Protein AF-A0A1A8LZ70-F1 (afdb_monomer_lite)

Radius of gyration: 17.39 Å; chains: 1; bounding box: 43×58×50 Å

pLDDT: mean 80.31, std 19.48, range [36.81, 98.12]

InterPro domains:
  IPR001680 WD40 repeat [PF00400] (20-59)
  IPR001680 WD40 repeat [PF00400] (108-135)
  IPR001680 WD40 repeat [SM00320] (19-59)
  IPR001680 WD40 repeat [SM00320] (100-135)
  IPR015943 WD40/YVTN repeat-like-containing domain superfamily [G3DSA:2.130.10.10] (1-160)
  IPR019775 WD40 repeat, conserved site [PS00678] (3-17)
  IPR019775 WD40 repeat, conserved site [PS00678] (122-136)
  IPR020472 PAC1/LIS1-like, WD-40 repeat [PR00320] (3-17)
  IPR020472 PAC1/LIS1-like, WD-40 repeat [PR00320] (46-60)
  IPR020472 PAC1/LIS1-like, WD-40 repeat [PR00320] (122-136)
  IPR036322 WD40-repeat-containing domain superfamily [SSF50978] (2-137)
  IPR051865 WD repeat-containing CDT2 adapter protein [PTHR22852] (2-176)

Structure (mmCIF, N/CA/C/O backbone):
data_AF-A0A1A8LZ70-F1
#
_entry.id   AF-A0A1A8LZ70-F1
#
loop_
_atom_site.group_PDB
_atom_site.id
_atom_site.type_symbol
_atom_site.label_atom_id
_atom_site.label_alt_id
_atom_site.label_comp_id
_atom_site.label_asym_id
_atom_site.label_entity_id
_atom_site.label_seq_id
_atom_site.pdbx_PDB_ins_code
_atom_site.Cartn_x
_atom_site.Cartn_y
_atom_site.Cartn_z
_atom_site.occupancy
_atom_site.B_iso_or_equiv
_atom_site.auth_seq_id
_atom_site.auth_comp_id
_atom_site.auth_asym_id
_atom_site.auth_atom_id
_atom_site.pdbx_PDB_model_num
ATOM 1 N N . PRO A 1 1 ? -4.937 4.701 18.786 1.00 88.75 1 PRO A N 1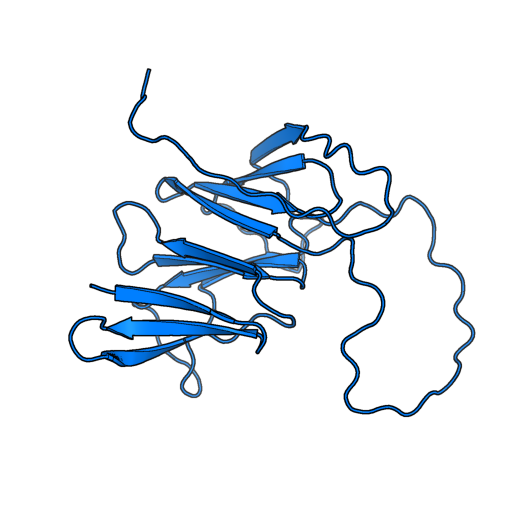
ATOM 2 C CA . PRO A 1 1 ? -4.611 4.976 17.368 1.00 88.75 1 PRO A CA 1
ATOM 3 C C . PRO A 1 1 ? -4.561 3.640 16.640 1.00 88.75 1 PRO A C 1
ATOM 5 O O . PRO A 1 1 ? -4.347 2.637 17.309 1.00 88.75 1 PRO A O 1
ATOM 8 N N . GLN A 1 2 ? -4.761 3.614 15.328 1.00 92.31 2 GLN A N 1
ATOM 9 C CA . GLN A 1 2 ? -4.605 2.379 14.566 1.00 92.31 2 GLN A CA 1
ATOM 10 C C . GLN A 1 2 ? -3.209 2.318 13.955 1.00 92.31 2 GLN A C 1
ATOM 12 O O . GLN A 1 2 ? -2.683 3.334 13.500 1.00 92.31 2 GLN A O 1
ATOM 17 N N . LEU A 1 3 ? -2.621 1.128 13.964 1.00 95.69 3 LEU A N 1
ATOM 18 C CA . LEU A 1 3 ? -1.332 0.838 13.347 1.00 95.69 3 LEU A CA 1
ATOM 19 C C . LEU A 1 3 ? -1.524 -0.283 12.334 1.00 95.69 3 LEU A C 1
ATOM 21 O O . LEU A 1 3 ? -2.187 -1.273 12.636 1.00 95.69 3 LEU A O 1
ATOM 25 N N . VAL A 1 4 ? -0.903 -0.162 11.162 1.00 97.56 4 VAL A N 1
ATOM 26 C CA . VAL A 1 4 ? -0.788 -1.279 10.222 1.00 97.56 4 VAL A CA 1
ATOM 27 C C . VAL A 1 4 ? 0.671 -1.665 10.084 1.00 97.56 4 VAL A C 1
ATOM 29 O O . VAL A 1 4 ? 1.552 -0.823 9.933 1.00 97.56 4 VAL A O 1
ATOM 32 N N . THR A 1 5 ? 0.912 -2.965 10.133 1.00 97.88 5 THR A N 1
ATOM 33 C CA . THR A 1 5 ? 2.224 -3.569 9.900 1.00 97.88 5 THR A CA 1
ATOM 34 C C . THR A 1 5 ? 2.230 -4.269 8.550 1.00 97.88 5 THR A C 1
ATOM 36 O O . THR A 1 5 ? 1.219 -4.848 8.160 1.00 97.88 5 THR A O 1
ATOM 39 N N . ALA A 1 6 ? 3.367 -4.227 7.860 1.00 96.75 6 ALA A N 1
ATOM 40 C CA . ALA A 1 6 ? 3.634 -4.966 6.632 1.00 96.75 6 ALA A CA 1
ATOM 41 C C . ALA A 1 6 ? 4.800 -5.924 6.885 1.00 96.75 6 ALA A C 1
ATOM 43 O O . ALA A 1 6 ? 5.868 -5.481 7.306 1.00 96.75 6 ALA A O 1
ATOM 44 N N . ALA A 1 7 ? 4.594 -7.225 6.671 1.00 95.88 7 ALA A N 1
ATOM 45 C CA . ALA A 1 7 ? 5.527 -8.243 7.136 1.00 95.88 7 ALA A CA 1
ATOM 46 C C . ALA A 1 7 ? 6.061 -9.172 6.031 1.00 95.88 7 ALA A C 1
ATOM 48 O O . ALA A 1 7 ? 5.506 -9.333 4.938 1.00 95.88 7 ALA A O 1
ATOM 49 N N . GLY A 1 8 ? 7.201 -9.796 6.347 1.00 94.62 8 GLY A N 1
ATOM 50 C CA . GLY A 1 8 ? 7.887 -10.752 5.479 1.00 94.62 8 GLY A CA 1
ATOM 51 C C . GLY A 1 8 ? 7.105 -12.044 5.235 1.00 94.62 8 GLY A C 1
ATOM 52 O O . GLY A 1 8 ? 7.339 -12.703 4.222 1.00 94.62 8 GLY A O 1
ATOM 53 N N . ASP A 1 9 ? 6.146 -12.343 6.112 1.00 95.12 9 ASP A N 1
ATOM 54 C CA . ASP A 1 9 ? 5.209 -13.470 6.053 1.00 95.12 9 ASP A CA 1
ATOM 55 C C . ASP A 1 9 ? 4.040 -13.250 5.075 1.00 95.12 9 ASP A C 1
ATOM 57 O O . ASP A 1 9 ? 3.105 -14.046 5.054 1.00 95.12 9 ASP A O 1
ATOM 61 N N . GLN A 1 10 ? 4.122 -12.207 4.236 1.00 95.75 10 GLN A N 1
ATOM 62 C CA . GLN A 1 10 ? 3.152 -11.875 3.181 1.00 95.75 10 GLN A CA 1
ATOM 63 C C . GLN A 1 10 ? 1.834 -11.300 3.722 1.00 95.75 10 GLN A C 1
ATOM 65 O O . GLN A 1 10 ? 0.862 -11.155 2.978 1.00 95.75 10 GLN A O 1
ATOM 70 N N . MET A 1 11 ? 1.794 -10.950 5.010 1.00 96.75 11 MET A N 1
ATOM 71 C CA . MET A 1 11 ? 0.604 -10.425 5.662 1.00 96.75 11 MET A CA 1
ATOM 72 C C . MET A 1 11 ? 0.770 -8.959 6.038 1.00 96.75 11 MET A C 1
ATOM 74 O O . MET A 1 11 ? 1.836 -8.518 6.478 1.00 96.75 11 MET A O 1
ATOM 78 N N . ALA A 1 12 ? -0.331 -8.219 5.927 1.00 98.12 12 ALA A N 1
ATOM 79 C CA . ALA A 1 12 ? -0.507 -7.005 6.706 1.00 98.12 12 ALA A CA 1
ATOM 80 C C . ALA A 1 12 ? -1.406 -7.292 7.911 1.00 98.12 12 ALA A C 1
ATOM 82 O O . ALA A 1 12 ? -2.246 -8.197 7.875 1.00 98.12 12 ALA A O 1
ATOM 83 N N . ARG A 1 13 ? -1.208 -6.542 8.994 1.00 98.00 13 ARG A N 1
ATOM 84 C CA . ARG A 1 13 ? -1.997 -6.664 10.230 1.00 98.00 13 ARG A CA 1
ATOM 85 C C . ARG A 1 13 ? -2.341 -5.293 10.781 1.00 98.00 13 ARG A C 1
ATOM 87 O O . ARG A 1 13 ? -1.457 -4.438 10.823 1.00 98.00 13 ARG A O 1
ATOM 94 N N . LEU A 1 14 ? -3.597 -5.123 11.188 1.00 97.62 14 LEU A N 1
ATOM 95 C CA . LEU A 1 14 ? -4.142 -3.924 11.821 1.00 97.62 14 LEU A CA 1
ATOM 96 C C . LEU A 1 14 ? -4.207 -4.135 13.331 1.00 97.62 14 LEU A C 1
ATOM 98 O O . LEU A 1 14 ? -4.733 -5.147 13.788 1.00 97.62 14 LEU A O 1
ATOM 102 N N . TRP A 1 15 ? -3.740 -3.148 14.081 1.00 97.62 15 TRP A N 1
ATOM 103 C CA . TRP A 1 15 ? -3.648 -3.187 15.534 1.00 97.62 15 TRP A CA 1
ATOM 104 C C . TRP A 1 15 ? -4.330 -1.970 16.147 1.00 97.62 15 TRP A C 1
ATOM 106 O O . TRP A 1 15 ? -4.225 -0.862 15.603 1.00 97.62 15 TRP A O 1
ATOM 116 N N . ASP A 1 16 ? -4.967 -2.157 17.301 1.00 96.31 16 ASP A N 1
ATOM 117 C CA . ASP A 1 16 ? -5.266 -1.039 18.187 1.00 96.31 16 ASP A CA 1
ATOM 118 C C . ASP A 1 16 ? -4.053 -0.772 19.076 1.00 96.31 16 ASP A C 1
ATOM 120 O O . ASP A 1 16 ? -3.604 -1.622 19.836 1.00 96.31 16 ASP A O 1
ATOM 124 N N . VAL A 1 17 ? -3.502 0.433 18.982 1.00 96.06 17 VAL A N 1
ATOM 125 C CA . VAL A 1 17 ? -2.299 0.806 19.735 1.00 96.06 17 VAL A CA 1
ATOM 126 C C . VAL A 1 17 ? -2.588 0.989 21.228 1.00 96.06 17 VAL A C 1
ATOM 128 O O . VAL A 1 17 ? -1.667 0.882 22.029 1.00 96.06 17 VAL A O 1
ATOM 131 N N . LYS A 1 18 ? -3.831 1.305 21.624 1.00 96.69 18 LYS A N 1
ATOM 132 C CA . LYS A 1 18 ? -4.158 1.534 23.039 1.00 96.69 18 LYS A CA 1
ATOM 133 C C . LYS A 1 18 ? -4.310 0.213 23.788 1.00 96.69 18 LYS A C 1
ATOM 135 O O . LYS A 1 18 ? -3.774 0.102 24.883 1.00 96.69 18 LYS A O 1
ATOM 140 N N . SER A 1 19 ? -5.034 -0.753 23.221 1.00 96.94 19 SER A N 1
ATOM 141 C CA . SER A 1 19 ? -5.219 -2.076 23.830 1.00 96.94 19 SER A CA 1
ATOM 142 C C . SER A 1 19 ? -4.091 -3.053 23.495 1.00 96.94 19 SER A C 1
ATOM 144 O O . SER A 1 19 ? -3.879 -4.013 24.229 1.00 96.94 19 SER A O 1
ATOM 146 N N . GLY A 1 20 ? -3.348 -2.814 22.410 1.00 96.12 20 GLY A N 1
ATOM 147 C CA . GLY A 1 20 ? -2.343 -3.746 21.893 1.00 96.12 20 GLY A CA 1
ATOM 148 C C . GLY A 1 20 ? -2.947 -4.929 21.130 1.00 96.12 20 GLY A C 1
ATOM 149 O O . GLY A 1 20 ? -2.233 -5.872 20.790 1.00 96.12 20 GL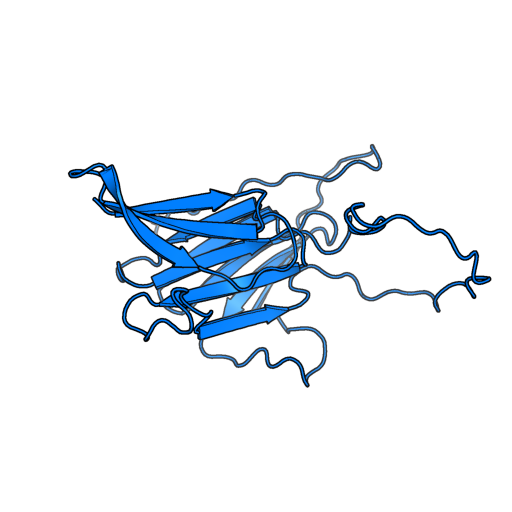Y A O 1
ATOM 150 N N . GLU A 1 21 ? -4.251 -4.903 20.856 1.00 97.69 21 GLU A N 1
ATOM 151 C CA . GLU A 1 21 ? -4.954 -6.022 20.239 1.00 97.69 21 GLU A CA 1
ATOM 152 C C . GLU A 1 21 ? -4.822 -6.037 18.715 1.00 97.69 21 GLU A C 1
ATOM 154 O O . GLU A 1 21 ? -4.816 -5.003 18.037 1.00 97.69 21 GLU A O 1
ATOM 159 N N . LEU A 1 22 ? -4.768 -7.251 18.165 1.00 97.06 22 LEU A N 1
ATOM 160 C CA . LEU A 1 22 ? -4.845 -7.497 16.732 1.00 97.06 22 LEU A CA 1
ATOM 161 C C . LEU A 1 22 ? -6.304 -7.371 16.270 1.00 97.06 22 LEU A C 1
ATOM 163 O O . LEU A 1 22 ? -7.127 -8.234 16.557 1.00 97.06 22 LEU A O 1
ATOM 167 N N . LEU A 1 23 ? -6.607 -6.323 15.507 1.00 95.44 23 LEU A N 1
ATOM 168 C CA . LEU A 1 23 ? -7.952 -6.045 14.991 1.00 95.44 23 LEU A CA 1
ATOM 169 C C . LEU A 1 23 ? -8.254 -6.759 13.669 1.00 95.44 23 LEU A C 1
ATOM 171 O O . LEU A 1 23 ? -9.415 -6.957 13.311 1.00 95.44 23 LEU A O 1
ATOM 175 N N . GLY A 1 24 ? -7.224 -7.091 12.887 1.00 95.94 24 GLY A N 1
ATOM 176 C CA . GLY A 1 24 ? -7.435 -7.658 11.561 1.00 95.94 24 GLY A CA 1
ATOM 177 C C . GLY A 1 24 ? -6.169 -8.140 10.875 1.00 95.94 24 GLY A C 1
ATOM 178 O O . GLY A 1 24 ? -5.084 -7.596 11.074 1.00 95.94 24 GLY A O 1
ATOM 179 N N . SER A 1 25 ? -6.332 -9.153 10.026 1.00 97.25 25 SER A N 1
ATOM 180 C CA . SER A 1 25 ? -5.270 -9.723 9.196 1.00 97.25 25 SER A CA 1
ATOM 181 C C . SER A 1 25 ? -5.653 -9.674 7.719 1.00 97.25 25 SER A C 1
ATOM 183 O O . SER A 1 25 ? -6.779 -10.003 7.346 1.00 97.25 25 SER A O 1
ATOM 185 N N . PHE A 1 26 ? -4.708 -9.282 6.871 1.00 97.69 26 PHE A N 1
ATOM 186 C CA . PHE A 1 26 ? -4.933 -8.984 5.457 1.00 97.69 26 PHE A CA 1
ATOM 187 C C . PHE A 1 26 ? -4.096 -9.933 4.610 1.00 97.69 26 PHE A C 1
ATOM 189 O O . PHE A 1 26 ? -2.869 -9.971 4.739 1.00 97.69 26 PHE A O 1
ATOM 196 N N . LYS A 1 27 ? -4.769 -10.724 3.768 1.00 95.19 27 LYS A N 1
ATOM 197 C CA . LYS A 1 27 ? -4.146 -11.801 2.989 1.00 95.19 27 LYS A CA 1
ATOM 198 C C . LYS A 1 27 ? -4.447 -11.633 1.506 1.00 95.19 27 LYS A C 1
ATOM 200 O O . LYS A 1 27 ? -5.605 -11.726 1.100 1.00 95.19 27 LYS A O 1
ATOM 205 N N . GLY A 1 28 ? -3.393 -11.504 0.705 1.00 93.19 28 GLY A N 1
ATOM 206 C CA . GLY A 1 28 ? -3.496 -11.410 -0.753 1.00 93.19 28 GLY A CA 1
ATOM 207 C C . GLY A 1 28 ? -2.149 -11.458 -1.469 1.00 93.19 28 GLY A C 1
ATOM 208 O O . GLY A 1 28 ? -2.054 -12.099 -2.511 1.00 93.19 28 GLY A O 1
ATOM 209 N N . HIS A 1 29 ? -1.112 -10.840 -0.901 1.00 94.69 29 HIS A N 1
ATOM 210 C CA . HIS A 1 29 ? 0.228 -10.859 -1.484 1.00 94.69 29 HIS A CA 1
ATOM 211 C C . HIS A 1 29 ? 0.835 -12.263 -1.524 1.00 94.69 29 HIS A C 1
ATOM 213 O O . HIS A 1 29 ? 0.555 -13.102 -0.669 1.00 94.69 29 HIS A O 1
ATOM 219 N N . LEU A 1 30 ? 1.687 -12.493 -2.523 1.00 93.12 30 LEU A N 1
ATOM 220 C CA . LEU A 1 30 ? 2.368 -13.774 -2.757 1.00 93.12 30 LEU A CA 1
ATOM 221 C C . LEU A 1 30 ? 3.813 -13.788 -2.237 1.00 93.12 30 LEU A C 1
ATOM 223 O O . LEU A 1 30 ? 4.433 -14.844 -2.128 1.00 93.12 30 LEU A O 1
ATOM 227 N N . CYS A 1 31 ? 4.350 -12.610 -1.917 1.00 92.06 31 CYS A N 1
ATOM 228 C CA . CYS A 1 31 ? 5.705 -12.412 -1.417 1.00 92.06 31 CYS A CA 1
ATOM 229 C C . CYS A 1 31 ? 5.715 -11.370 -0.287 1.00 92.06 31 CYS A C 1
ATOM 231 O O . CYS A 1 31 ? 4.717 -10.703 -0.018 1.00 92.06 31 CYS A O 1
ATOM 233 N N . SER A 1 32 ? 6.859 -11.238 0.388 1.00 92.00 32 SER A N 1
ATOM 234 C CA . SER A 1 32 ? 7.058 -10.313 1.508 1.00 92.00 32 SER A CA 1
ATOM 235 C C . SER A 1 32 ? 6.613 -8.886 1.191 1.00 92.00 32 SER A C 1
ATOM 237 O O . SER A 1 32 ? 6.970 -8.337 0.141 1.00 92.00 32 SER A O 1
ATOM 239 N N . LEU A 1 33 ? 5.901 -8.269 2.134 1.00 95.31 33 LEU A N 1
ATOM 240 C CA . LEU A 1 33 ? 5.525 -6.865 2.037 1.00 95.31 33 LEU A CA 1
ATOM 241 C C . LEU A 1 33 ? 6.734 -5.975 2.324 1.00 95.31 33 LEU A C 1
ATOM 243 O O . LEU A 1 33 ? 7.580 -6.308 3.155 1.00 95.31 33 LEU A O 1
ATOM 247 N N . LYS A 1 34 ? 6.817 -4.844 1.624 1.00 93.19 34 LYS A N 1
ATOM 248 C CA . LYS A 1 34 ? 7.897 -3.860 1.782 1.00 93.19 34 LYS A CA 1
ATOM 249 C C . LYS A 1 34 ? 7.410 -2.507 2.274 1.00 93.19 34 LYS A C 1
ATOM 251 O O . LYS A 1 34 ? 8.186 -1.792 2.896 1.00 93.19 34 LYS A O 1
ATOM 256 N N . SER A 1 35 ? 6.158 -2.157 2.002 1.00 95.31 35 SER A N 1
ATOM 257 C CA . SER A 1 35 ? 5.627 -0.837 2.323 1.00 95.31 35 SER A CA 1
ATOM 258 C C . SER A 1 35 ? 4.136 -0.898 2.627 1.00 95.31 35 SER A C 1
ATOM 260 O O . SER A 1 35 ? 3.422 -1.758 2.105 1.00 95.31 35 SER A O 1
ATOM 262 N N . VAL A 1 36 ? 3.686 0.018 3.482 1.00 97.44 36 VAL A N 1
ATOM 263 C CA . VAL A 1 36 ? 2.287 0.234 3.838 1.00 97.44 36 VAL A CA 1
ATOM 264 C C . VAL A 1 36 ? 2.041 1.720 4.076 1.00 97.44 36 VAL A C 1
ATOM 266 O O . VAL A 1 36 ? 2.899 2.397 4.640 1.00 97.44 36 VAL A O 1
ATOM 269 N N . ALA A 1 37 ? 0.876 2.221 3.669 1.00 96.44 37 ALA A N 1
ATOM 270 C CA . ALA A 1 37 ? 0.471 3.603 3.908 1.00 96.44 37 ALA A CA 1
ATOM 271 C C . ALA A 1 37 ? -1.047 3.718 4.077 1.00 96.44 37 ALA A C 1
ATOM 273 O O . ALA A 1 37 ? -1.800 3.119 3.310 1.00 96.44 37 ALA A O 1
ATOM 274 N N . PHE A 1 38 ? -1.495 4.512 5.051 1.00 95.62 38 PHE A N 1
ATOM 275 C CA . PHE A 1 38 ? -2.903 4.891 5.198 1.00 95.62 38 PHE A CA 1
ATOM 276 C C . PHE A 1 38 ? -3.303 5.962 4.179 1.00 95.62 38 PHE A C 1
ATOM 278 O O . PHE A 1 38 ? -2.487 6.804 3.801 1.00 95.62 38 PHE A O 1
ATOM 285 N N . ALA A 1 39 ? -4.571 5.950 3.773 1.00 94.00 39 ALA A N 1
ATOM 286 C CA . ALA A 1 39 ? -5.151 7.008 2.962 1.00 94.00 39 ALA A CA 1
ATOM 287 C C . ALA A 1 39 ? -5.389 8.285 3.804 1.00 94.00 39 ALA A C 1
ATOM 289 O O . ALA A 1 39 ? -5.923 8.204 4.916 1.00 94.00 39 ALA A O 1
ATOM 290 N N . PRO A 1 40 ? -5.034 9.484 3.302 1.00 90.31 40 PRO A N 1
ATOM 291 C CA . PRO A 1 40 ? -5.347 10.750 3.951 1.00 90.31 40 PRO A CA 1
ATOM 292 C C . PRO A 1 40 ? -6.860 10.937 4.098 1.00 90.31 40 PRO A C 1
ATOM 294 O O . PRO A 1 40 ? -7.613 10.754 3.145 1.00 90.31 40 PRO A O 1
ATOM 297 N N . GLY A 1 41 ? -7.316 11.302 5.297 1.00 86.00 41 GLY A N 1
ATOM 298 C CA . GLY A 1 41 ? -8.735 11.558 5.581 1.00 86.00 41 GLY A CA 1
ATOM 299 C C . GLY A 1 41 ? -9.620 10.309 5.695 1.00 86.00 41 GLY A C 1
ATOM 300 O O . GLY A 1 41 ? -10.715 10.400 6.243 1.00 86.00 41 GLY A O 1
ATOM 301 N N . GLU A 1 42 ? -9.145 9.133 5.276 1.00 88.81 42 GLU A N 1
ATOM 302 C CA . GLU A 1 42 ? -9.900 7.877 5.307 1.00 88.81 42 GLU A CA 1
ATOM 303 C C . GLU A 1 42 ? -9.208 6.824 6.175 1.00 88.81 42 GLU A C 1
ATOM 305 O O . GLU A 1 42 ? -8.429 5.997 5.710 1.00 88.81 42 GLU A O 1
ATOM 310 N N . LYS A 1 43 ? -9.546 6.806 7.468 1.00 87.38 43 LYS A N 1
ATOM 311 C CA . LYS A 1 43 ? -8.932 5.893 8.454 1.00 87.38 43 LYS A CA 1
ATOM 312 C C . LYS A 1 43 ? -9.126 4.406 8.136 1.00 87.38 43 LYS A C 1
ATOM 314 O O . LYS A 1 43 ? -8.365 3.577 8.617 1.00 87.38 43 LYS A O 1
ATOM 319 N N . ALA A 1 44 ? -10.158 4.076 7.362 1.00 93.19 44 ALA A N 1
ATOM 320 C CA . ALA A 1 44 ? -10.496 2.703 7.016 1.00 93.19 44 ALA A CA 1
ATOM 321 C C . ALA A 1 44 ? -9.693 2.143 5.832 1.00 93.19 44 ALA A C 1
ATOM 323 O O . ALA A 1 44 ? -9.720 0.932 5.608 1.00 93.19 44 ALA A O 1
ATOM 324 N N . VAL A 1 45 ? -9.005 3.003 5.074 1.00 95.75 45 VAL A N 1
ATOM 325 C CA . VAL A 1 45 ? -8.365 2.632 3.812 1.00 95.75 45 VAL A CA 1
ATOM 326 C C . VAL A 1 45 ? -6.853 2.742 3.934 1.00 95.75 45 VAL A C 1
ATOM 328 O O . VAL A 1 45 ? -6.306 3.724 4.435 1.00 95.75 45 VAL A O 1
ATOM 331 N N . PHE A 1 46 ? -6.159 1.721 3.448 1.00 97.19 46 PHE A N 1
ATOM 332 C CA . PHE A 1 46 ? -4.705 1.721 3.346 1.00 97.19 46 PHE A CA 1
ATOM 333 C C . PHE A 1 46 ? -4.256 0.902 2.137 1.00 97.19 46 PHE A C 1
ATOM 335 O O . PHE A 1 46 ? -5.034 0.158 1.537 1.00 97.19 46 PHE A O 1
ATOM 342 N N . CYS A 1 47 ? -2.990 1.032 1.762 1.00 97.50 47 CYS A N 1
ATOM 343 C CA . CYS A 1 47 ? -2.391 0.258 0.685 1.00 97.50 47 CYS A CA 1
ATOM 344 C C . CYS A 1 47 ? -1.099 -0.413 1.133 1.00 97.50 47 CYS A C 1
ATOM 346 O O . CYS A 1 47 ? -0.454 0.026 2.084 1.00 97.50 47 CYS A O 1
ATOM 348 N N . THR A 1 48 ? -0.724 -1.478 0.432 1.00 98.12 48 THR A N 1
ATOM 349 C CA . THR A 1 48 ? 0.520 -2.219 0.641 1.00 98.12 48 THR A CA 1
ATOM 350 C C . THR A 1 48 ? 1.238 -2.441 -0.681 1.00 98.12 48 THR A C 1
ATOM 352 O O . THR A 1 48 ? 0.608 -2.657 -1.715 1.00 98.12 48 THR A O 1
ATOM 355 N N . GLY A 1 49 ? 2.568 -2.399 -0.635 1.00 95.81 49 GLY A N 1
ATOM 356 C CA . GLY A 1 49 ? 3.454 -2.768 -1.737 1.00 95.81 49 GLY A CA 1
ATOM 357 C C . GLY A 1 49 ? 4.274 -3.998 -1.366 1.00 95.81 49 GLY A C 1
ATOM 358 O O . GLY A 1 49 ? 4.823 -4.068 -0.260 1.00 95.81 49 GLY A O 1
ATOM 359 N N . GLY A 1 50 ? 4.345 -4.970 -2.275 1.00 92.94 50 GLY A N 1
ATOM 360 C CA . GLY A 1 50 ? 5.027 -6.240 -2.049 1.00 92.94 50 GLY A CA 1
ATOM 361 C C . GLY A 1 50 ? 6.161 -6.523 -3.027 1.00 92.94 50 GLY A C 1
ATOM 362 O O . GLY A 1 50 ? 6.303 -5.905 -4.085 1.00 92.94 50 GLY A O 1
ATOM 363 N N . ARG A 1 51 ? 6.979 -7.517 -2.671 1.00 90.69 51 ARG A N 1
ATOM 364 C CA . ARG A 1 51 ? 8.002 -8.069 -3.570 1.00 90.69 51 ARG A CA 1
ATOM 365 C C . ARG A 1 51 ? 7.396 -8.792 -4.784 1.00 90.69 51 ARG A C 1
ATOM 367 O O . ARG A 1 51 ? 8.095 -8.987 -5.763 1.00 90.69 51 ARG A O 1
ATOM 374 N N . ASP A 1 52 ? 6.115 -9.136 -4.719 1.00 89.19 52 ASP A N 1
ATOM 375 C CA . ASP A 1 52 ? 5.338 -9.789 -5.776 1.00 89.19 52 ASP A CA 1
ATOM 376 C C . ASP A 1 52 ? 4.867 -8.839 -6.894 1.00 89.19 52 ASP A C 1
ATOM 378 O O . ASP A 1 52 ? 4.036 -9.230 -7.708 1.00 89.19 52 ASP A O 1
ATOM 382 N N . GLY A 1 53 ? 5.313 -7.579 -6.916 1.00 89.50 53 GLY A N 1
ATOM 383 C CA . GLY A 1 53 ? 4.900 -6.601 -7.937 1.00 89.50 53 GLY A CA 1
ATOM 384 C C . GLY A 1 53 ? 3.521 -6.038 -7.793 1.00 89.50 53 GLY A C 1
ATOM 385 O O . GLY A 1 53 ? 3.113 -5.220 -8.620 1.00 89.50 53 GLY A O 1
ATOM 386 N N . ASN A 1 54 ? 2.837 -6.401 -6.718 1.00 93.19 54 ASN A N 1
ATOM 387 C CA . ASN A 1 54 ? 1.490 -5.951 -6.493 1.00 93.19 54 ASN A CA 1
ATOM 388 C C . ASN A 1 54 ? 1.481 -4.730 -5.580 1.00 93.19 54 ASN A C 1
ATOM 390 O O . ASN A 1 54 ? 2.186 -4.660 -4.568 1.00 93.19 54 ASN A O 1
ATOM 394 N N . ILE A 1 55 ? 0.616 -3.787 -5.932 1.00 96.12 55 ILE A N 1
ATOM 395 C CA . ILE A 1 55 ? 0.062 -2.813 -4.999 1.00 96.12 55 ILE A CA 1
ATOM 396 C C . ILE A 1 55 ? -1.342 -3.298 -4.674 1.00 96.12 55 ILE A C 1
ATOM 398 O O . ILE A 1 55 ? -2.145 -3.503 -5.585 1.00 96.12 55 ILE A O 1
ATOM 402 N N . MET A 1 56 ? -1.648 -3.488 -3.397 1.00 96.56 56 MET A N 1
ATOM 403 C CA . MET A 1 56 ? -2.990 -3.855 -2.947 1.00 96.56 56 MET A CA 1
ATOM 404 C C . MET A 1 56 ? -3.584 -2.727 -2.117 1.00 96.56 56 MET A C 1
ATOM 406 O O . MET A 1 56 ? -2.887 -2.116 -1.311 1.00 96.56 56 MET A O 1
ATOM 410 N N . VAL A 1 57 ? -4.869 -2.448 -2.325 1.00 96.69 57 VAL A N 1
ATOM 411 C CA . VAL A 1 57 ? -5.648 -1.499 -1.524 1.00 96.69 57 VAL A CA 1
ATOM 412 C C . VAL A 1 57 ? -6.642 -2.284 -0.691 1.00 96.69 57 VAL A C 1
ATOM 414 O O . VAL A 1 57 ? -7.286 -3.214 -1.185 1.00 96.69 57 VAL A O 1
ATOM 417 N N . TRP A 1 58 ? -6.770 -1.887 0.565 1.00 96.75 58 TRP A N 1
ATOM 418 C CA . TRP A 1 58 ? -7.579 -2.540 1.578 1.00 96.75 58 TRP A CA 1
ATOM 419 C C . TRP A 1 58 ? -8.572 -1.540 2.149 1.00 96.75 58 TRP A C 1
ATOM 421 O O . TRP A 1 58 ? -8.228 -0.377 2.356 1.00 96.75 58 TRP A O 1
ATOM 431 N N . ASP A 1 59 ? -9.779 -2.014 2.430 1.00 95.50 59 ASP A N 1
ATOM 432 C CA . ASP A 1 59 ? -10.802 -1.262 3.148 1.00 95.50 59 ASP A CA 1
ATOM 433 C C . ASP A 1 59 ? -11.333 -2.137 4.283 1.00 95.50 59 ASP A C 1
ATOM 435 O O . ASP A 1 59 ? -11.879 -3.217 4.049 1.00 95.50 59 ASP A O 1
ATOM 439 N N . ILE A 1 60 ? -11.148 -1.685 5.521 1.00 94.94 60 ILE A N 1
ATOM 440 C CA . ILE A 1 60 ? -11.521 -2.451 6.719 1.00 94.94 60 ILE A CA 1
ATOM 441 C C . ILE A 1 60 ? -13.034 -2.460 6.972 1.00 94.94 60 ILE A C 1
ATOM 443 O O . ILE A 1 60 ? -13.500 -3.167 7.860 1.00 94.94 60 ILE A O 1
ATOM 447 N N . ARG A 1 61 ? -13.810 -1.678 6.208 1.00 94.19 61 ARG A N 1
ATOM 448 C CA . ARG A 1 61 ? -15.281 -1.714 6.225 1.00 94.19 61 ARG A CA 1
ATOM 449 C C . ARG A 1 61 ? -15.828 -2.888 5.414 1.00 94.19 61 ARG A C 1
ATOM 451 O O . ARG A 1 61 ? -16.985 -3.260 5.589 1.00 94.19 61 ARG A O 1
ATOM 458 N N . CYS A 1 62 ? -15.026 -3.457 4.514 1.00 89.94 62 CYS A N 1
ATOM 459 C CA . CYS A 1 62 ? -15.422 -4.610 3.717 1.00 89.94 62 CYS A CA 1
ATOM 460 C C . CYS A 1 62 ? -15.325 -5.906 4.531 1.00 89.94 62 CYS A C 1
ATOM 462 O O . CYS A 1 62 ? -14.471 -6.056 5.403 1.00 89.94 62 CYS A O 1
ATOM 464 N N . SER A 1 63 ? -16.203 -6.864 4.228 1.00 82.25 63 SER A N 1
ATOM 465 C CA . SER A 1 63 ? -16.282 -8.123 4.968 1.00 82.25 63 SER A CA 1
ATOM 466 C C . SER A 1 63 ? -15.001 -8.954 4.867 1.00 82.25 63 SER A C 1
ATOM 468 O O . SER A 1 63 ? -14.364 -9.047 3.814 1.00 82.25 63 SER A O 1
ATOM 470 N N . GLN A 1 64 ? -14.670 -9.622 5.970 1.00 87.19 64 GLN A N 1
ATOM 471 C CA . GLN A 1 64 ? -13.634 -10.648 6.005 1.00 87.19 64 GLN A CA 1
ATOM 472 C C . GLN A 1 64 ? -14.157 -11.939 5.371 1.00 87.19 64 GLN A C 1
ATOM 474 O O . GLN A 1 64 ? -15.316 -12.312 5.559 1.00 87.19 64 GLN A O 1
ATOM 479 N N . LYS A 1 65 ? -13.287 -12.653 4.657 1.00 83.69 65 LYS A N 1
ATOM 480 C CA . LYS A 1 65 ? -13.548 -14.005 4.163 1.00 83.69 65 LYS A CA 1
ATOM 481 C C . LYS A 1 65 ? -12.510 -14.952 4.752 1.00 83.69 65 LYS A C 1
ATOM 483 O O . LYS A 1 65 ? -11.313 -14.675 4.680 1.00 83.69 65 LYS A O 1
ATOM 488 N N . ASP A 1 66 ? -12.973 -16.057 5.330 1.00 88.81 66 ASP A N 1
ATOM 489 C CA . ASP A 1 66 ? -12.127 -17.074 5.968 1.00 88.81 66 ASP A CA 1
ATOM 490 C C . ASP A 1 66 ? -11.221 -16.499 7.083 1.00 88.81 66 ASP A C 1
ATOM 492 O O . ASP A 1 66 ? -10.086 -16.935 7.255 1.00 88.81 66 ASP A O 1
ATOM 496 N N . GLY A 1 67 ? -11.694 -15.474 7.808 1.00 91.69 67 GLY A N 1
ATOM 497 C CA . GLY A 1 67 ? -10.935 -14.792 8.871 1.00 91.69 67 GLY A CA 1
ATOM 498 C C . GLY A 1 67 ? -9.890 -13.779 8.383 1.00 91.69 67 GLY A C 1
ATOM 499 O O . GLY A 1 67 ? -9.103 -13.275 9.182 1.00 91.69 67 GLY A O 1
ATOM 500 N N . PHE A 1 68 ? -9.865 -13.471 7.082 1.00 94.62 68 PHE A N 1
ATOM 501 C CA . PHE A 1 68 ? -8.941 -12.497 6.502 1.00 94.62 68 PHE A CA 1
ATOM 502 C C . PHE A 1 68 ? -9.671 -11.444 5.675 1.00 94.62 68 PHE A C 1
ATOM 504 O O . PHE A 1 68 ? -10.597 -11.742 4.918 1.00 94.62 68 PHE A O 1
ATOM 511 N N . TYR A 1 69 ? -9.188 -10.208 5.739 1.00 95.44 69 TYR A N 1
ATOM 512 C CA . TYR A 1 69 ? -9.566 -9.181 4.777 1.00 95.44 69 TYR A CA 1
ATOM 513 C C . TYR A 1 69 ? -8.970 -9.498 3.403 1.00 95.44 69 TYR A C 1
ATOM 515 O O . TYR A 1 69 ? -7.843 -10.002 3.287 1.00 95.44 69 TYR A O 1
ATOM 523 N N . LYS A 1 70 ? -9.739 -9.179 2.361 1.00 92.69 70 LYS A N 1
ATOM 524 C CA . LYS A 1 70 ? -9.328 -9.255 0.957 1.00 92.69 70 LYS A CA 1
ATOM 525 C C . LYS A 1 70 ? -9.118 -7.858 0.401 1.00 92.69 70 LYS A C 1
ATOM 527 O O . LYS A 1 70 ? -9.748 -6.902 0.847 1.00 92.69 70 LYS A O 1
ATOM 532 N N . GLN A 1 71 ? -8.216 -7.753 -0.565 1.00 93.31 71 GLN A N 1
ATOM 533 C CA . GLN A 1 71 ? -7.939 -6.492 -1.222 1.00 93.31 71 GLN A CA 1
ATOM 534 C C . GLN A 1 71 ? -9.163 -6.052 -2.029 1.00 93.31 71 GLN A C 1
ATOM 536 O O . GLN A 1 71 ? -9.752 -6.845 -2.762 1.00 93.31 71 GLN A O 1
ATOM 541 N N . VAL A 1 72 ? -9.536 -4.780 -1.905 1.00 93.00 72 VAL A N 1
ATOM 542 C CA . VAL A 1 72 ? -10.608 -4.170 -2.708 1.00 93.00 72 VAL A CA 1
ATOM 543 C C . VAL A 1 72 ? -10.100 -3.743 -4.083 1.00 93.00 72 VAL A C 1
ATOM 545 O O . VAL A 1 72 ? -10.873 -3.587 -5.026 1.00 93.00 72 VAL A O 1
ATOM 548 N N . LYS A 1 73 ? -8.780 -3.569 -4.216 1.00 92.06 73 LYS A N 1
ATOM 549 C CA . LYS A 1 73 ? -8.117 -3.278 -5.484 1.00 92.06 73 LYS A CA 1
ATOM 550 C C . LYS A 1 73 ? -6.718 -3.868 -5.508 1.00 92.06 73 LYS A C 1
ATOM 552 O O . LYS A 1 73 ? -6.048 -3.943 -4.481 1.00 92.06 73 LYS A O 1
ATOM 557 N N . GLN A 1 74 ? -6.276 -4.226 -6.704 1.00 93.19 74 GLN A N 1
ATOM 558 C CA . GLN A 1 74 ? -4.924 -4.684 -6.969 1.00 93.19 74 GLN A CA 1
ATOM 559 C C . GLN A 1 74 ? -4.408 -4.032 -8.251 1.00 93.19 74 GLN A C 1
ATOM 561 O O . GLN A 1 74 ? -5.132 -3.972 -9.243 1.00 93.19 74 GLN A O 1
ATOM 566 N N . ILE A 1 75 ? -3.166 -3.560 -8.221 1.00 93.12 75 ILE A N 1
ATOM 567 C CA . ILE A 1 75 ? -2.390 -3.152 -9.393 1.00 93.12 75 ILE A CA 1
ATOM 568 C C . ILE A 1 75 ? -1.254 -4.159 -9.506 1.00 93.12 75 ILE A C 1
ATOM 570 O O . ILE A 1 75 ? -0.368 -4.174 -8.652 1.00 93.12 75 ILE A O 1
ATOM 574 N N . SER A 1 76 ? -1.320 -5.032 -10.509 1.00 90.62 76 SER A N 1
ATOM 575 C CA . SER A 1 76 ? -0.357 -6.126 -10.668 1.00 90.62 76 SER A CA 1
ATOM 576 C C . SER A 1 76 ? 0.774 -5.730 -11.599 1.00 90.62 76 SER A C 1
ATOM 578 O O . SER A 1 76 ? 0.518 -5.111 -12.624 1.00 90.62 76 SER A O 1
ATOM 580 N N . GLY A 1 77 ? 2.009 -6.098 -11.266 1.00 88.38 77 GLY A N 1
ATOM 581 C CA . GLY A 1 77 ? 3.172 -5.758 -12.087 1.00 88.38 77 GLY A CA 1
ATOM 582 C C . GLY A 1 77 ? 3.447 -4.255 -12.150 1.00 88.38 77 GLY A C 1
ATOM 583 O O . GLY A 1 77 ? 3.898 -3.743 -13.173 1.00 88.38 77 GLY A O 1
ATOM 584 N N . ALA A 1 78 ? 3.170 -3.534 -11.059 1.00 90.44 78 ALA A N 1
ATOM 585 C CA . ALA A 1 78 ? 3.237 -2.074 -11.008 1.00 90.44 78 ALA A CA 1
ATOM 586 C C . ALA A 1 78 ? 4.600 -1.519 -11.462 1.00 90.44 78 ALA A C 1
ATOM 588 O O . ALA A 1 78 ? 4.651 -0.450 -12.064 1.00 90.44 78 ALA A O 1
ATOM 589 N N . HIS A 1 79 ? 5.690 -2.255 -11.231 1.00 87.00 79 HIS A N 1
ATOM 590 C CA . HIS A 1 79 ? 7.056 -1.863 -11.592 1.00 87.00 79 HIS A CA 1
ATOM 591 C C . HIS A 1 79 ? 7.791 -2.894 -12.464 1.00 87.00 79 HIS A C 1
ATOM 593 O O . HIS A 1 79 ? 9.020 -2.939 -12.478 1.00 87.00 79 HIS A O 1
ATOM 599 N N . ASN A 1 80 ? 7.049 -3.701 -13.226 1.00 83.06 80 ASN A N 1
ATOM 600 C CA . ASN A 1 80 ? 7.650 -4.653 -14.157 1.00 83.06 80 ASN A CA 1
ATOM 601 C C . ASN A 1 80 ? 8.257 -3.906 -15.356 1.00 83.06 80 ASN A C 1
ATOM 603 O O . ASN A 1 80 ? 7.666 -2.950 -15.866 1.00 83.06 80 ASN A O 1
ATOM 607 N N . LYS A 1 81 ? 9.433 -4.343 -15.826 1.00 71.94 81 LYS A N 1
ATOM 608 C CA . LYS A 1 81 ? 9.938 -3.936 -17.143 1.00 71.94 81 LYS A CA 1
ATOM 609 C C . LYS A 1 81 ? 9.359 -4.873 -18.194 1.00 71.94 81 LYS A C 1
ATOM 611 O O . LYS A 1 81 ? 9.343 -6.082 -17.988 1.00 71.94 81 LYS A O 1
ATOM 616 N N . ALA A 1 82 ? 8.948 -4.320 -19.332 1.00 61.19 82 ALA A N 1
ATOM 617 C CA . ALA A 1 82 ? 8.690 -5.128 -20.514 1.00 61.19 82 ALA A CA 1
ATOM 618 C C . ALA A 1 82 ? 9.990 -5.858 -20.896 1.00 61.19 82 ALA A C 1
ATOM 620 O O . ALA A 1 82 ? 11.026 -5.218 -21.100 1.00 61.19 82 ALA A O 1
ATOM 621 N N . GLU A 1 83 ? 9.966 -7.190 -20.941 1.00 56.41 83 GLU A N 1
ATOM 622 C CA . GLU A 1 83 ? 11.112 -7.967 -21.410 1.00 56.41 83 GLU A CA 1
ATOM 623 C C . GLU A 1 83 ? 11.354 -7.657 -22.895 1.00 56.41 83 GLU A C 1
ATOM 625 O O . GLU A 1 83 ? 10.493 -7.891 -23.739 1.00 56.41 83 GLU A O 1
ATOM 630 N N . SER A 1 84 ? 12.536 -7.139 -23.237 1.00 47.47 84 SER A N 1
ATOM 631 C CA . SER A 1 84 ? 12.940 -6.888 -24.630 1.00 47.47 84 SER A CA 1
ATOM 632 C C . SER A 1 84 ? 13.554 -8.116 -25.318 1.00 47.47 84 SER A C 1
ATOM 634 O O . SER A 1 84 ? 14.115 -7.991 -26.405 1.00 47.47 84 SER A O 1
ATOM 636 N N . HIS A 1 85 ? 13.480 -9.305 -24.709 1.00 43.59 85 HIS A N 1
ATOM 637 C CA . HIS A 1 85 ? 14.019 -10.544 -25.272 1.00 43.59 85 HIS A CA 1
ATOM 638 C C . HIS A 1 85 ? 13.056 -11.715 -25.049 1.00 43.59 85 HIS A C 1
ATOM 640 O O . HIS A 1 85 ? 12.493 -11.823 -23.962 1.00 43.59 85 HIS A O 1
ATOM 646 N N . PRO A 1 86 ? 12.879 -12.619 -26.035 1.00 37.94 86 PRO A N 1
ATOM 647 C CA . PRO A 1 86 ? 12.107 -13.835 -25.821 1.00 37.94 86 PRO A CA 1
ATOM 648 C C . PRO A 1 86 ? 12.772 -14.685 -24.727 1.00 37.94 86 PRO A C 1
ATOM 650 O O . PRO A 1 86 ? 14.008 -14.727 -24.655 1.00 37.94 86 PRO A O 1
ATOM 653 N N . PRO A 1 87 ? 11.989 -15.389 -23.891 1.00 44.69 87 PRO A N 1
ATOM 654 C CA . PRO A 1 87 ? 12.539 -16.130 -22.768 1.00 44.69 87 PRO A CA 1
ATOM 655 C C . PRO A 1 87 ? 13.520 -17.201 -23.271 1.00 44.69 87 PRO A C 1
ATOM 657 O O . PRO A 1 87 ? 13.218 -17.917 -24.236 1.00 44.69 87 PRO A O 1
ATOM 660 N N . PRO A 1 88 ? 14.699 -17.357 -22.641 1.00 44.09 88 PRO A N 1
ATOM 661 C CA . PRO A 1 88 ? 15.610 -18.432 -22.995 1.00 44.09 88 PRO A CA 1
ATOM 662 C C . PRO A 1 88 ? 14.915 -19.776 -22.750 1.00 44.09 88 PRO A C 1
ATOM 664 O O . PRO A 1 88 ? 14.321 -20.008 -21.698 1.00 44.09 88 PRO A O 1
ATOM 667 N N . LYS A 1 89 ? 14.988 -20.681 -23.733 1.00 38.97 89 LYS A N 1
ATOM 668 C CA . LYS A 1 89 ? 14.417 -22.033 -23.649 1.00 38.97 89 LYS A CA 1
ATOM 669 C C . LYS A 1 89 ? 15.019 -22.778 -22.450 1.00 38.97 89 LYS A C 1
ATOM 671 O O . LYS A 1 89 ? 16.115 -23.330 -22.544 1.00 38.97 89 LYS A O 1
ATOM 676 N N . TRP A 1 90 ? 14.319 -22.818 -21.318 1.00 44.09 90 TRP A N 1
ATOM 677 C CA . TRP A 1 90 ? 14.785 -23.564 -20.151 1.00 44.09 90 TRP A CA 1
ATOM 678 C C . TRP A 1 90 ? 14.642 -25.073 -20.372 1.00 44.09 90 TRP A C 1
ATOM 680 O O . TRP A 1 90 ? 13.541 -25.614 -20.481 1.00 44.09 90 TRP A O 1
ATOM 690 N N . LYS A 1 91 ? 15.778 -25.785 -20.383 1.00 38.78 91 LYS A N 1
ATOM 691 C CA . LYS A 1 91 ? 15.807 -27.241 -20.203 1.00 38.78 91 LYS A CA 1
ATOM 692 C C . LYS A 1 91 ? 15.322 -27.553 -18.782 1.00 38.78 91 LYS A C 1
ATOM 694 O O . LYS A 1 91 ? 15.965 -27.156 -17.813 1.00 38.78 91 LYS A O 1
ATOM 699 N N . LYS A 1 92 ? 14.197 -28.271 -18.659 1.00 40.34 92 LYS A N 1
ATOM 700 C CA . LYS A 1 92 ? 13.656 -28.780 -17.385 1.00 40.34 92 LYS A CA 1
ATOM 701 C C . LYS A 1 92 ? 14.725 -29.596 -16.644 1.00 40.34 92 LYS A C 1
ATOM 703 O O . LYS A 1 92 ? 14.899 -30.779 -16.922 1.00 40.34 92 LYS A O 1
ATOM 708 N N . ARG A 1 93 ? 15.390 -29.007 -15.648 1.00 36.81 93 ARG A N 1
ATOM 709 C CA . ARG A 1 93 ? 15.979 -29.782 -14.548 1.00 36.81 93 ARG A CA 1
ATOM 710 C C . ARG A 1 93 ? 14.920 -29.902 -13.462 1.00 36.81 93 ARG A C 1
ATOM 712 O O . ARG A 1 93 ? 14.580 -28.917 -12.816 1.00 36.81 93 ARG A O 1
ATOM 719 N N . ARG A 1 94 ? 14.384 -31.114 -13.281 1.00 46.19 94 ARG A N 1
ATOM 720 C CA . ARG A 1 94 ? 13.641 -31.471 -12.066 1.00 46.19 94 ARG A CA 1
ATOM 721 C C . ARG A 1 94 ? 14.568 -31.218 -10.877 1.00 46.19 94 ARG A C 1
ATOM 723 O O . ARG A 1 94 ? 15.634 -31.818 -10.802 1.00 46.19 94 ARG A O 1
ATOM 730 N N . SER A 1 95 ? 14.166 -30.333 -9.977 1.00 38.34 95 SER A N 1
ATOM 731 C CA . SER A 1 95 ? 14.769 -30.203 -8.656 1.00 38.34 95 SER A CA 1
ATOM 732 C C . SER A 1 95 ? 13.639 -30.131 -7.642 1.00 38.34 95 SER A C 1
ATOM 734 O O . SER A 1 95 ? 12.822 -29.212 -7.658 1.00 38.34 95 SER A O 1
ATOM 736 N N . SER A 1 96 ? 13.557 -31.169 -6.821 1.00 43.22 96 SER A N 1
ATOM 737 C CA . SER A 1 96 ? 12.657 -31.291 -5.688 1.00 43.22 96 SER A CA 1
ATOM 738 C C . SER A 1 96 ? 13.169 -30.435 -4.531 1.00 43.22 96 SER A C 1
ATOM 740 O O . SER A 1 96 ? 14.059 -30.874 -3.810 1.00 43.22 96 SER A O 1
ATOM 742 N N . ILE A 1 97 ? 12.609 -29.244 -4.312 1.00 40.59 97 ILE A N 1
ATOM 743 C CA . ILE A 1 97 ? 12.735 -28.541 -3.026 1.00 40.59 97 ILE A CA 1
ATOM 744 C C . ILE A 1 97 ? 11.404 -27.837 -2.730 1.00 40.59 97 ILE A C 1
ATOM 746 O O . ILE A 1 97 ? 11.114 -26.770 -3.266 1.00 40.59 97 ILE A O 1
ATOM 750 N N . ARG A 1 98 ? 10.575 -28.445 -1.869 1.00 43.78 98 ARG A N 1
ATOM 751 C CA . ARG A 1 98 ? 9.530 -27.716 -1.132 1.00 43.78 98 ARG A CA 1
ATOM 752 C C . ARG A 1 98 ? 10.244 -26.743 -0.190 1.00 43.78 98 ARG A C 1
ATOM 754 O O . ARG A 1 98 ? 11.078 -27.181 0.592 1.00 43.78 98 ARG A O 1
ATOM 761 N N . GLY A 1 99 ? 9.905 -25.456 -0.258 1.00 45.88 99 GLY A N 1
ATOM 762 C CA . GLY A 1 99 ? 10.316 -24.464 0.745 1.00 45.88 99 GLY A CA 1
ATOM 763 C C . GLY A 1 99 ? 11.343 -23.414 0.316 1.00 45.88 99 GLY A C 1
ATOM 764 O O . GLY A 1 99 ? 11.811 -22.675 1.172 1.00 45.88 99 GLY A O 1
ATOM 765 N N . MET A 1 100 ? 11.683 -23.288 -0.969 1.00 37.31 100 MET A N 1
ATOM 766 C CA . MET A 1 100 ? 12.467 -22.141 -1.446 1.00 37.31 100 MET A CA 1
ATOM 767 C C . MET A 1 100 ? 11.547 -21.079 -2.048 1.00 37.31 100 MET A C 1
ATOM 769 O O . MET A 1 100 ? 10.748 -21.377 -2.936 1.00 37.31 100 MET A O 1
ATOM 773 N N . ALA A 1 101 ? 11.667 -19.840 -1.558 1.00 41.31 101 ALA A N 1
ATOM 774 C CA . ALA A 1 101 ? 11.102 -18.669 -2.221 1.00 41.31 101 ALA A CA 1
ATOM 775 C C . ALA A 1 101 ? 11.599 -18.630 -3.680 1.00 41.31 101 ALA A C 1
ATOM 777 O O . ALA A 1 101 ? 12.753 -19.008 -3.914 1.00 41.31 101 ALA A O 1
ATOM 778 N N . PRO A 1 102 ? 10.772 -18.198 -4.651 1.00 43.38 102 PRO A N 1
ATOM 77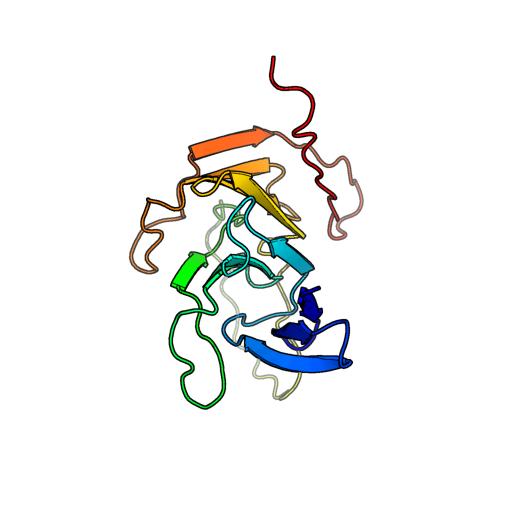9 C CA . PRO A 1 102 ? 11.172 -18.178 -6.051 1.00 43.38 102 PRO A CA 1
ATOM 780 C C . PRO A 1 102 ? 12.528 -17.483 -6.216 1.00 43.38 102 PRO A C 1
ATOM 782 O O . PRO A 1 102 ? 12.736 -16.367 -5.726 1.00 43.38 102 PRO A O 1
ATOM 785 N N . SER A 1 103 ? 13.474 -18.152 -6.879 1.00 53.16 103 SER A N 1
ATOM 786 C CA . SER A 1 103 ? 14.592 -17.432 -7.477 1.00 53.16 103 SER A CA 1
ATOM 787 C C . SER A 1 103 ? 14.036 -16.663 -8.677 1.00 53.16 103 SER A C 1
ATOM 789 O O . SER A 1 103 ? 13.090 -17.120 -9.312 1.00 53.16 103 SER A O 1
ATOM 791 N N . VAL A 1 104 ? 14.621 -15.502 -8.971 1.00 52.78 104 VAL A N 1
ATOM 792 C CA . VAL A 1 104 ? 14.165 -14.519 -9.972 1.00 52.78 104 VAL A CA 1
ATOM 793 C C . VAL A 1 104 ? 13.013 -13.628 -9.480 1.00 52.78 104 VAL A C 1
ATOM 795 O O . VAL A 1 104 ? 11.859 -13.872 -9.794 1.00 52.78 104 VAL A O 1
ATOM 798 N N . ASP A 1 105 ? 13.327 -12.558 -8.729 1.00 51.94 105 ASP A N 1
ATOM 799 C CA . ASP A 1 105 ? 12.356 -11.458 -8.582 1.00 51.94 105 ASP A CA 1
ATOM 800 C C . ASP A 1 105 ? 12.973 -10.114 -8.174 1.00 51.94 105 ASP A C 1
ATOM 802 O O . ASP A 1 105 ? 12.650 -9.517 -7.144 1.00 51.94 105 ASP A O 1
ATOM 806 N N . THR A 1 106 ? 13.972 -9.662 -8.937 1.00 56.25 106 THR A N 1
ATOM 807 C CA . THR A 1 106 ? 14.501 -8.303 -8.762 1.00 56.25 106 THR A CA 1
ATOM 808 C C . THR A 1 106 ? 13.585 -7.277 -9.421 1.00 56.25 106 THR A C 1
ATOM 810 O O . THR A 1 106 ? 13.381 -6.215 -8.846 1.00 56.25 106 THR A O 1
ATOM 813 N N . GLN A 1 107 ? 12.980 -7.604 -10.569 1.00 59.97 107 GLN A N 1
ATOM 814 C CA . GLN A 1 107 ? 12.216 -6.646 -11.372 1.00 59.97 107 GLN A CA 1
ATOM 815 C C . GLN A 1 107 ? 10.819 -6.330 -10.840 1.00 59.97 107 GLN A C 1
ATOM 817 O O . GLN A 1 107 ? 10.311 -5.259 -11.139 1.00 59.97 107 GLN A O 1
ATOM 822 N N . GLN A 1 108 ? 10.212 -7.210 -10.046 1.00 74.00 108 GLN A N 1
ATOM 823 C CA . GLN A 1 108 ? 8.817 -7.033 -9.650 1.00 74.00 108 GLN A CA 1
ATOM 824 C C . GLN A 1 108 ? 8.674 -6.307 -8.310 1.00 74.00 108 GLN A C 1
ATOM 826 O O . GLN A 1 108 ? 7.578 -5.973 -7.924 1.00 74.00 108 GLN A O 1
ATOM 831 N N . SER A 1 109 ? 9.722 -5.987 -7.549 1.00 87.06 109 SER A N 1
ATOM 832 C CA . SER A 1 109 ? 9.488 -5.440 -6.200 1.00 87.06 109 SER A CA 1
ATOM 833 C C . SER A 1 109 ? 8.920 -4.013 -6.212 1.00 87.06 109 SER A C 1
ATOM 835 O O . SER A 1 109 ? 9.607 -3.082 -6.633 1.00 87.06 109 SER A O 1
ATOM 837 N N . VAL A 1 110 ? 7.741 -3.821 -5.606 1.00 91.88 110 VAL A N 1
ATOM 838 C CA . VAL A 1 110 ? 7.260 -2.504 -5.158 1.00 91.88 110 VAL A CA 1
ATOM 839 C C . VAL A 1 110 ? 7.939 -2.190 -3.832 1.00 91.88 110 VAL A C 1
ATOM 841 O O . VAL A 1 110 ? 7.799 -2.936 -2.862 1.00 91.88 110 VAL A O 1
ATOM 844 N N . THR A 1 111 ? 8.730 -1.123 -3.789 1.00 91.25 111 THR A N 1
ATOM 845 C CA . THR A 1 111 ? 9.524 -0.768 -2.604 1.00 91.25 111 THR A CA 1
ATOM 846 C C . THR A 1 111 ? 8.833 0.253 -1.722 1.00 91.25 111 THR A C 1
ATOM 848 O O . THR A 1 111 ? 8.991 0.189 -0.507 1.00 91.25 111 THR A O 1
ATOM 851 N N . VAL A 1 112 ? 8.052 1.159 -2.314 1.00 94.00 112 VAL A N 1
ATOM 852 C CA . VAL A 1 112 ? 7.294 2.175 -1.579 1.00 94.00 112 VAL A CA 1
ATOM 853 C C . VAL A 1 112 ? 5.912 2.332 -2.188 1.00 94.00 112 VAL A C 1
ATOM 855 O O . VAL A 1 112 ? 5.766 2.319 -3.411 1.00 94.00 112 VAL A O 1
ATOM 858 N N . VAL A 1 113 ? 4.916 2.513 -1.326 1.00 96.50 113 VAL A N 1
ATOM 859 C CA . VAL A 1 113 ? 3.583 3.005 -1.674 1.00 96.50 113 VAL A CA 1
ATOM 860 C C . VAL A 1 113 ? 3.225 4.159 -0.746 1.00 96.50 113 VAL A C 1
ATOM 862 O O . VAL A 1 113 ? 3.540 4.128 0.442 1.00 96.50 113 VAL A O 1
ATOM 865 N N . LEU A 1 114 ? 2.574 5.183 -1.284 1.00 95.25 114 LEU A N 1
ATOM 866 C CA . LEU A 1 114 ? 2.017 6.287 -0.510 1.00 95.25 114 LEU A CA 1
ATOM 867 C C . LEU A 1 114 ? 0.809 6.874 -1.230 1.00 95.25 114 LEU A C 1
ATOM 869 O O . LEU A 1 114 ? 0.732 6.862 -2.456 1.00 95.25 114 LEU A O 1
ATOM 873 N N . PHE A 1 115 ? -0.134 7.408 -0.472 1.00 94.31 115 PHE A N 1
ATOM 874 C CA . PHE A 1 115 ? -1.253 8.146 -1.037 1.00 94.31 115 PHE A CA 1
ATOM 875 C C . PHE A 1 115 ? -0.865 9.610 -1.220 1.00 94.31 115 PHE A C 1
ATOM 877 O O . PHE A 1 115 ? -0.294 10.222 -0.319 1.00 94.31 115 PHE A O 1
ATOM 884 N N . ARG A 1 116 ? -1.208 10.172 -2.380 1.00 93.19 116 ARG A N 1
ATOM 885 C CA . ARG A 1 116 ? -1.192 11.624 -2.586 1.00 93.19 116 ARG A CA 1
ATOM 886 C C . ARG A 1 116 ? -2.488 12.255 -2.086 1.00 93.19 116 ARG A C 1
ATOM 888 O O . ARG A 1 116 ? -2.468 13.311 -1.470 1.00 93.19 116 ARG A O 1
ATOM 895 N N . ASP A 1 117 ? -3.598 11.581 -2.356 1.00 90.94 117 ASP A N 1
ATOM 896 C CA . ASP A 1 117 ? -4.963 11.970 -2.016 1.00 90.94 117 ASP A CA 1
ATOM 897 C C . ASP A 1 117 ? -5.845 10.702 -1.986 1.00 90.94 117 ASP A C 1
ATOM 899 O O . ASP A 1 117 ? -5.342 9.596 -2.189 1.00 90.94 117 ASP A O 1
ATOM 903 N N . GLN A 1 118 ? -7.153 10.838 -1.743 1.00 89.88 118 GLN A N 1
ATOM 904 C CA . GLN A 1 118 ? -8.096 9.703 -1.662 1.00 89.88 118 GLN A CA 1
ATOM 905 C C . GLN A 1 118 ? -8.150 8.839 -2.934 1.00 89.88 118 GLN A C 1
ATOM 907 O O . GLN A 1 118 ? -8.487 7.658 -2.877 1.00 89.88 118 GLN A O 1
ATOM 912 N N . HIS A 1 119 ? -7.811 9.408 -4.092 1.00 91.12 119 HIS A N 1
ATOM 913 C CA . HIS A 1 119 ? -7.977 8.760 -5.391 1.00 91.12 119 HIS A CA 1
ATOM 914 C C . HIS A 1 119 ? -6.646 8.464 -6.075 1.00 91.12 119 HIS A C 1
ATOM 916 O O . HIS A 1 119 ? -6.637 7.813 -7.119 1.00 91.12 119 HIS A O 1
ATOM 922 N N . THR A 1 120 ? -5.529 8.919 -5.511 1.00 94.25 120 THR A N 1
ATOM 923 C CA . THR A 1 120 ? -4.227 8.849 -6.162 1.00 94.25 120 THR A CA 1
ATOM 924 C C . THR A 1 120 ? -3.178 8.206 -5.269 1.00 94.25 120 THR A C 1
ATOM 926 O O . THR A 1 120 ? -2.913 8.659 -4.154 1.00 94.25 120 THR A O 1
ATOM 929 N N . LEU A 1 121 ? -2.509 7.192 -5.815 1.00 95.31 121 LEU A N 1
ATOM 930 C CA . LEU A 1 121 ? -1.401 6.487 -5.180 1.00 95.31 121 LEU A CA 1
ATOM 931 C C . LEU A 1 121 ? -0.097 6.765 -5.933 1.00 95.31 121 LEU A C 1
ATOM 933 O O . LEU A 1 121 ? -0.088 6.840 -7.157 1.00 95.31 121 LEU A O 1
ATOM 937 N N . ILE A 1 122 ? 1.009 6.909 -5.216 1.00 95.75 122 ILE A N 1
ATOM 938 C CA . ILE A 1 122 ? 2.361 7.006 -5.766 1.00 95.75 122 ILE A CA 1
ATOM 939 C C . ILE A 1 122 ? 3.141 5.773 -5.319 1.00 95.75 122 ILE A C 1
ATOM 941 O O . ILE A 1 122 ? 3.042 5.349 -4.166 1.00 95.75 122 ILE A O 1
ATOM 945 N N . SER A 1 123 ? 3.914 5.189 -6.228 1.00 94.69 123 SER A N 1
ATOM 946 C CA . SER A 1 123 ? 4.775 4.054 -5.919 1.00 94.69 123 SER A CA 1
ATOM 947 C C . SER A 1 123 ? 6.143 4.161 -6.575 1.00 94.69 123 SER A C 1
ATOM 949 O O . SER A 1 123 ? 6.314 4.802 -7.616 1.00 94.69 123 SER A O 1
ATOM 951 N N . SER A 1 124 ? 7.112 3.480 -5.971 1.00 91.50 124 SER A N 1
ATOM 952 C CA . SER A 1 124 ? 8.422 3.225 -6.562 1.00 91.50 124 SER A CA 1
ATOM 953 C C . SER A 1 124 ? 8.738 1.735 -6.590 1.00 91.50 124 SER A C 1
ATOM 955 O O . SER A 1 124 ? 8.322 0.964 -5.714 1.00 91.50 124 SER A O 1
ATOM 957 N N . GLY A 1 125 ? 9.512 1.351 -7.601 1.00 87.56 125 GLY A N 1
ATOM 958 C CA . GLY A 1 125 ? 9.992 -0.003 -7.812 1.00 87.56 125 GLY A CA 1
ATOM 959 C C . GLY A 1 125 ? 11.499 -0.112 -7.671 1.00 87.56 125 GLY A C 1
ATOM 960 O O . GLY A 1 125 ? 12.235 0.868 -7.787 1.00 87.56 125 GLY A O 1
ATOM 961 N N . ALA A 1 126 ? 11.974 -1.334 -7.452 1.00 80.62 126 ALA A N 1
ATOM 962 C CA . ALA A 1 126 ? 13.398 -1.591 -7.257 1.00 80.62 126 ALA A CA 1
ATOM 963 C C . ALA A 1 126 ? 14.246 -1.459 -8.539 1.00 80.62 126 ALA A C 1
ATOM 965 O O . ALA A 1 126 ? 15.468 -1.344 -8.431 1.00 80.62 126 ALA A O 1
ATOM 966 N N . VAL A 1 127 ? 13.650 -1.558 -9.739 1.00 75.56 127 VAL A N 1
ATOM 967 C CA . VAL A 1 127 ? 14.425 -1.804 -10.977 1.00 75.56 127 VAL A CA 1
ATOM 968 C C . VAL A 1 127 ? 13.961 -1.021 -12.204 1.00 75.56 127 VAL A C 1
ATOM 970 O O . VAL A 1 127 ? 14.782 -0.783 -13.093 1.00 75.56 127 VAL A O 1
ATOM 973 N N . ASP A 1 128 ? 12.695 -0.603 -12.295 1.00 80.62 128 ASP A N 1
ATOM 974 C CA . ASP A 1 128 ? 12.194 0.116 -13.477 1.00 80.62 128 ASP A CA 1
ATOM 975 C C . ASP A 1 128 ? 12.697 1.558 -13.595 1.00 80.62 128 ASP A C 1
ATOM 977 O O . ASP A 1 128 ? 12.642 2.128 -14.681 1.00 80.62 128 ASP A O 1
ATOM 981 N N . GLY A 1 129 ? 13.289 2.097 -12.525 1.00 81.69 129 GLY A N 1
ATOM 982 C CA . GLY A 1 129 ? 13.916 3.417 -12.535 1.00 81.69 129 GLY A CA 1
ATOM 983 C C . GLY A 1 129 ? 12.897 4.536 -12.700 1.00 81.69 129 GLY A C 1
ATOM 984 O O . GLY A 1 129 ? 13.224 5.601 -13.222 1.00 81.69 129 GLY A O 1
ATOM 985 N N . VAL A 1 130 ? 11.648 4.287 -12.304 1.00 86.44 130 VAL A N 1
ATOM 986 C CA . VAL A 1 130 ? 10.574 5.263 -12.405 1.00 86.44 130 VAL A CA 1
ATOM 987 C C . VAL A 1 130 ? 9.695 5.258 -11.160 1.00 86.44 130 VAL A C 1
ATOM 989 O O . VAL A 1 130 ? 9.394 4.224 -10.566 1.00 86.44 130 VAL A O 1
ATOM 992 N N . ILE A 1 131 ? 9.249 6.447 -10.780 1.00 91.81 131 ILE A N 1
ATOM 993 C CA . ILE A 1 131 ? 8.166 6.643 -9.822 1.00 91.81 131 ILE A CA 1
ATOM 994 C C . ILE A 1 131 ? 6.877 6.731 -10.631 1.00 91.81 131 ILE A C 1
ATOM 996 O O . ILE A 1 131 ? 6.815 7.462 -11.621 1.00 91.81 131 ILE A O 1
ATOM 1000 N N . LYS A 1 132 ? 5.849 5.992 -10.221 1.00 93.31 132 LYS A N 1
ATOM 1001 C CA . LYS A 1 132 ? 4.564 5.934 -10.922 1.00 93.31 132 LYS A CA 1
ATOM 1002 C C . LYS A 1 132 ? 3.455 6.484 -10.050 1.00 93.31 132 LYS A C 1
ATOM 1004 O O . LYS A 1 132 ? 3.423 6.260 -8.843 1.00 93.31 132 LYS A O 1
ATOM 1009 N N . THR A 1 133 ? 2.532 7.191 -10.681 1.00 96.06 133 THR A N 1
ATOM 1010 C CA . THR A 1 133 ? 1.306 7.687 -10.063 1.00 96.06 133 THR A CA 1
ATOM 1011 C C . THR A 1 133 ? 0.126 6.917 -10.631 1.00 96.06 133 THR A 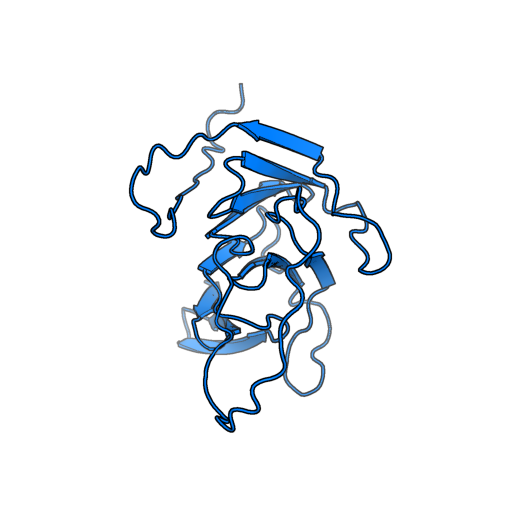C 1
ATOM 1013 O O . THR A 1 133 ? 0.036 6.730 -11.840 1.00 96.06 133 THR A O 1
ATOM 1016 N N . TRP A 1 134 ? -0.796 6.486 -9.781 1.00 96.12 134 TRP A N 1
ATOM 1017 C CA . TRP A 1 134 ? -1.916 5.619 -10.124 1.00 96.12 134 TRP A CA 1
ATOM 1018 C C . TRP A 1 134 ? -3.224 6.278 -9.729 1.00 96.12 134 TRP A C 1
ATOM 1020 O O . TRP A 1 134 ? -3.377 6.726 -8.596 1.00 96.12 134 TRP A O 1
ATOM 1030 N N . ASP A 1 135 ? -4.183 6.280 -10.648 1.00 94.69 135 ASP A N 1
ATOM 1031 C CA . ASP A 1 135 ? -5.556 6.679 -10.350 1.00 94.69 135 ASP A CA 1
ATOM 1032 C C . ASP A 1 135 ? -6.335 5.455 -9.861 1.00 94.69 135 ASP A C 1
ATOM 1034 O O . ASP A 1 135 ? -6.545 4.506 -10.622 1.00 94.69 135 ASP A O 1
ATOM 1038 N N . LEU A 1 136 ? -6.754 5.464 -8.598 1.00 92.00 136 LEU A N 1
ATOM 1039 C CA . LEU A 1 136 ? -7.506 4.388 -7.959 1.00 92.00 136 LEU A CA 1
ATOM 1040 C C . LEU A 1 136 ? -8.952 4.304 -8.453 1.00 92.00 136 LEU A C 1
ATOM 1042 O O . LEU A 1 136 ? -9.617 3.306 -8.197 1.00 92.00 136 LEU A O 1
ATOM 1046 N N . ARG A 1 137 ? -9.453 5.274 -9.218 1.00 90.31 137 ARG A N 1
ATOM 1047 C CA . ARG A 1 137 ? -10.767 5.167 -9.873 1.00 90.31 137 ARG A CA 1
ATOM 1048 C C . ARG A 1 137 ? -10.709 4.260 -11.104 1.00 90.31 137 ARG A C 1
ATOM 1050 O O . ARG A 1 137 ? -11.728 3.715 -11.516 1.00 90.31 137 ARG A O 1
ATOM 1057 N N . LYS A 1 138 ? -9.514 4.033 -11.665 1.00 87.06 138 LYS A N 1
ATOM 1058 C CA . LYS A 1 138 ? -9.308 3.094 -12.776 1.00 87.06 138 LYS A CA 1
ATOM 1059 C C . LYS A 1 138 ? -9.335 1.643 -12.290 1.00 87.06 138 LYS A C 1
ATOM 1061 O O . LYS A 1 138 ? -9.016 1.337 -11.136 1.00 87.06 138 LYS A O 1
ATOM 1066 N N . SER A 1 139 ? -9.709 0.737 -13.193 1.00 78.50 139 SER A N 1
ATOM 1067 C CA . SER A 1 139 ? -9.620 -0.707 -12.970 1.00 78.50 139 SER A CA 1
ATOM 1068 C C . SER A 1 139 ? -8.331 -1.254 -13.577 1.00 78.50 139 SER A C 1
ATOM 1070 O O . SER A 1 139 ? -8.134 -1.163 -14.786 1.00 78.50 139 SER A O 1
ATOM 1072 N N . TYR A 1 140 ? -7.484 -1.858 -12.746 1.00 77.38 140 TYR A N 1
ATOM 1073 C CA . TYR A 1 140 ? -6.244 -2.528 -13.158 1.00 77.38 140 TYR A CA 1
ATOM 1074 C C . TYR A 1 140 ? -6.451 -4.048 -13.156 1.00 77.38 140 TYR A C 1
ATOM 1076 O O . TYR A 1 140 ? -5.736 -4.801 -12.500 1.00 77.38 140 TYR A O 1
ATOM 1084 N N . SER A 1 141 ? -7.525 -4.481 -13.826 1.00 61.94 141 SER A N 1
ATOM 1085 C CA . SER A 1 141 ? -7.963 -5.877 -13.855 1.00 61.94 141 SER A CA 1
ATOM 1086 C C . SER A 1 141 ? -6.871 -6.807 -14.408 1.00 61.94 141 SER A C 1
ATOM 1088 O O . SER A 1 141 ? -6.220 -6.434 -15.383 1.00 61.94 141 SER A O 1
ATOM 1090 N N . PRO A 1 142 ? -6.750 -8.050 -13.901 1.00 55.06 142 PRO A N 1
ATOM 1091 C CA . PRO A 1 142 ? -5.735 -9.013 -14.348 1.00 55.06 142 PRO A CA 1
ATOM 1092 C C . PRO A 1 142 ? -5.794 -9.377 -15.840 1.00 55.06 142 PRO A C 1
ATOM 1094 O O . PRO A 1 142 ? -4.834 -9.907 -16.381 1.00 55.06 142 PRO A O 1
ATOM 1097 N N . CYS A 1 143 ? -6.931 -9.138 -16.502 1.00 52.91 143 CYS A N 1
ATOM 1098 C CA . CYS A 1 143 ? -7.150 -9.501 -17.904 1.00 52.91 143 CYS A CA 1
ATOM 1099 C C . CYS A 1 143 ? -6.643 -8.457 -18.911 1.00 52.91 143 CYS A C 1
ATOM 1101 O O . CYS A 1 143 ? -6.770 -8.680 -20.112 1.00 52.91 143 CYS A O 1
ATOM 1103 N N . ARG A 1 144 ? -6.143 -7.301 -18.461 1.00 49.69 144 ARG A N 1
ATOM 1104 C CA . ARG A 1 144 ? -5.632 -6.253 -19.354 1.00 49.69 144 ARG A CA 1
ATOM 1105 C C . ARG A 1 144 ? -4.106 -6.221 -19.314 1.00 49.69 144 ARG A C 1
ATOM 1107 O O . ARG A 1 144 ? -3.507 -6.601 -18.314 1.00 49.69 144 ARG A O 1
ATOM 1114 N N . HIS A 1 145 ? -3.526 -5.769 -20.426 1.00 57.62 145 HIS A N 1
ATOM 1115 C CA . HIS A 1 145 ? -2.121 -5.380 -20.572 1.00 57.62 145 HIS A CA 1
ATOM 1116 C C . HIS A 1 145 ? -1.591 -4.601 -19.356 1.00 57.62 145 HIS A C 1
ATOM 1118 O O . HIS A 1 145 ? -2.388 -4.038 -18.602 1.00 57.62 145 HIS A O 1
ATOM 1124 N N . ASP A 1 146 ? -0.260 -4.554 -19.218 1.00 64.94 146 ASP A N 1
ATOM 1125 C CA . ASP A 1 146 ? 0.475 -3.867 -18.146 1.00 64.94 146 ASP A CA 1
ATOM 1126 C C . ASP A 1 146 ? -0.247 -2.613 -17.626 1.00 64.94 146 ASP A C 1
ATOM 1128 O O . ASP A 1 146 ? -0.704 -1.778 -18.419 1.00 64.94 146 ASP A O 1
ATOM 1132 N N . PRO A 1 147 ? -0.377 -2.455 -16.296 1.00 80.56 147 PRO A N 1
ATOM 1133 C CA . PRO A 1 147 ? -1.151 -1.362 -15.734 1.00 80.56 147 PRO A CA 1
ATOM 1134 C C . PRO A 1 147 ? -0.558 -0.019 -16.173 1.00 80.56 147 PRO A C 1
ATOM 1136 O O . PRO A 1 147 ? 0.624 0.257 -15.971 1.00 80.56 147 PRO A O 1
ATOM 1139 N N . VAL A 1 148 ? -1.394 0.843 -16.755 1.00 86.44 148 VAL A N 1
ATOM 1140 C CA . VAL A 1 148 ? -0.954 2.146 -17.270 1.00 86.44 148 VAL A CA 1
ATOM 1141 C C . VAL A 1 148 ? -1.018 3.194 -16.152 1.00 86.44 148 VAL A C 1
ATOM 1143 O O . VAL A 1 148 ? -2.124 3.514 -15.696 1.00 86.44 148 VAL A O 1
ATOM 1146 N N . PRO A 1 149 ? 0.123 3.750 -15.701 1.00 91.81 149 PRO A N 1
ATOM 1147 C CA . PRO A 1 149 ? 0.126 4.799 -14.688 1.00 91.81 149 PRO A CA 1
ATOM 1148 C C . PRO A 1 149 ? -0.462 6.108 -15.239 1.00 91.81 149 PRO A C 1
ATOM 1150 O O . PRO A 1 149 ? -0.441 6.370 -16.439 1.00 91.81 149 PRO A O 1
ATOM 1153 N N . LEU A 1 150 ? -0.988 6.952 -14.351 1.00 92.69 150 LEU A N 1
ATOM 1154 C CA . LEU A 1 150 ? -1.423 8.316 -14.664 1.00 92.69 150 LEU A CA 1
ATOM 1155 C C . LEU A 1 150 ? -0.238 9.202 -15.063 1.00 92.69 150 LEU A C 1
ATOM 1157 O O . LEU A 1 150 ? -0.333 9.974 -16.010 1.00 92.69 150 LEU A O 1
ATOM 1161 N N . GLN A 1 151 ? 0.861 9.093 -14.320 1.00 92.94 151 GLN A N 1
ATOM 1162 C CA . GLN A 1 151 ? 2.079 9.859 -14.541 1.00 92.94 151 GLN A CA 1
ATOM 1163 C C . GLN A 1 151 ? 3.288 9.015 -14.155 1.00 92.94 151 GLN A C 1
ATOM 1165 O O . GLN A 1 151 ? 3.200 8.134 -13.298 1.00 92.94 151 GLN A O 1
ATOM 1170 N N . THR A 1 152 ? 4.410 9.278 -14.816 1.00 92.62 152 THR A N 1
ATOM 1171 C CA . THR A 1 152 ? 5.688 8.624 -14.548 1.00 92.62 152 THR A CA 1
ATOM 1172 C C . THR A 1 152 ? 6.755 9.693 -14.379 1.00 92.62 152 THR A C 1
ATOM 1174 O O . THR A 1 152 ? 6.818 10.630 -15.172 1.00 92.62 152 THR A O 1
ATOM 1177 N N . TYR A 1 153 ? 7.595 9.543 -13.362 1.00 89.81 153 TYR A N 1
ATOM 1178 C CA . TYR A 1 153 ? 8.749 10.398 -13.127 1.00 89.81 153 TYR A CA 1
ATOM 1179 C C . TYR A 1 153 ? 10.009 9.539 -13.206 1.00 89.81 153 TYR A C 1
ATOM 1181 O O . TYR A 1 153 ? 10.088 8.533 -12.494 1.00 89.81 153 TYR A O 1
ATOM 1189 N N . PRO A 1 154 ? 10.989 9.886 -14.052 1.00 86.69 154 PRO A N 1
ATOM 1190 C CA . PRO A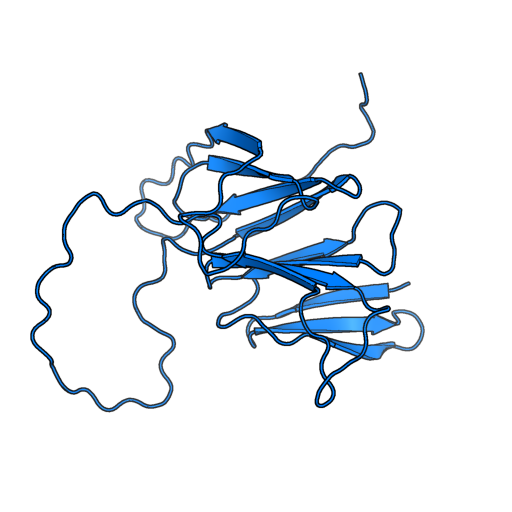 1 154 ? 12.247 9.163 -14.088 1.00 86.69 154 PRO A CA 1
ATOM 1191 C C . PRO A 1 154 ? 12.961 9.309 -12.744 1.00 86.69 154 PRO A C 1
ATOM 1193 O O . PRO A 1 154 ? 13.128 10.407 -12.217 1.00 86.69 154 PRO A O 1
ATOM 1196 N N . TYR A 1 155 ? 13.388 8.181 -12.198 1.00 76.81 155 TYR A N 1
ATOM 1197 C CA . TYR A 1 155 ? 14.204 8.090 -11.001 1.00 76.81 155 TYR A CA 1
ATOM 1198 C C . TYR A 1 155 ? 15.364 7.138 -11.285 1.00 76.81 155 TYR A C 1
ATOM 1200 O O . TYR A 1 155 ? 15.299 5.927 -11.062 1.00 76.81 155 TYR A O 1
ATOM 1208 N N . SER A 1 156 ? 16.445 7.699 -11.814 1.00 61.44 156 SER A N 1
ATOM 1209 C CA . SER A 1 156 ? 17.674 6.960 -12.080 1.00 61.44 156 SER A CA 1
ATOM 1210 C C . SER A 1 156 ? 18.392 6.672 -10.763 1.00 61.44 156 SER A C 1
ATOM 1212 O O . SER A 1 156 ? 19.250 7.437 -10.331 1.00 61.44 156 SER A O 1
ATOM 1214 N N . GLY A 1 157 ? 18.044 5.567 -10.104 1.00 56.62 157 GLY A N 1
ATOM 1215 C CA . GLY A 1 157 ? 18.847 5.040 -9.004 1.00 56.62 157 GLY A CA 1
ATOM 1216 C C . GLY A 1 157 ? 20.237 4.666 -9.526 1.00 56.62 157 GLY A C 1
ATOM 1217 O O . GLY A 1 157 ? 20.383 3.702 -10.271 1.00 56.62 157 GLY A O 1
ATOM 1218 N N . THR A 1 158 ? 21.269 5.423 -9.160 1.00 49.75 158 THR A N 1
ATOM 1219 C CA . THR A 1 158 ? 22.660 5.266 -9.626 1.00 49.75 158 THR A CA 1
ATOM 1220 C C . THR A 1 158 ? 23.401 4.118 -8.926 1.00 49.75 158 THR A C 1
ATOM 1222 O O . THR A 1 158 ? 24.537 4.267 -8.480 1.00 49.75 158 THR A O 1
ATOM 1225 N N . CYS A 1 159 ? 22.783 2.939 -8.806 1.00 49.00 159 CYS A N 1
ATOM 1226 C CA . CYS A 1 159 ? 23.455 1.783 -8.213 1.00 49.00 159 CYS A CA 1
ATOM 1227 C C . CYS A 1 159 ? 24.162 0.953 -9.294 1.00 49.00 159 CYS A C 1
ATOM 1229 O O . CYS A 1 159 ?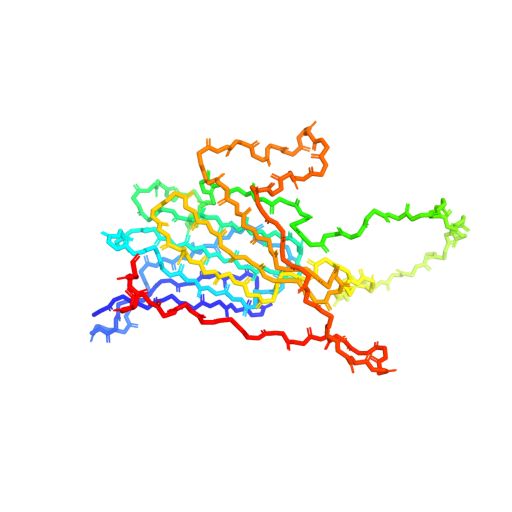 23.537 0.214 -10.049 1.00 49.00 159 CYS A O 1
ATOM 1231 N N . THR A 1 160 ? 25.492 1.055 -9.340 1.00 44.22 160 THR A N 1
ATOM 1232 C CA . THR A 1 160 ? 26.385 0.252 -10.198 1.00 44.22 160 THR A CA 1
ATOM 1233 C C . THR A 1 160 ? 26.555 -1.191 -9.719 1.00 44.22 160 THR A C 1
ATOM 1235 O O . THR A 1 160 ? 27.094 -2.028 -10.442 1.00 44.22 160 THR A O 1
ATOM 1238 N N . ARG A 1 161 ? 26.087 -1.529 -8.509 1.00 48.16 161 ARG A N 1
ATOM 1239 C CA . ARG A 1 161 ? 26.006 -2.921 -8.056 1.00 48.16 161 ARG A CA 1
ATOM 1240 C C . ARG A 1 161 ? 24.685 -3.514 -8.531 1.00 48.16 161 ARG A C 1
ATOM 1242 O O . ARG A 1 161 ? 23.637 -2.937 -8.283 1.00 48.16 161 ARG A O 1
ATOM 1249 N N . MET A 1 162 ? 24.720 -4.722 -9.100 1.00 49.22 162 MET A N 1
ATOM 1250 C CA . MET A 1 162 ? 23.546 -5.544 -9.460 1.00 49.22 162 MET A CA 1
ATOM 1251 C C . MET A 1 162 ? 22.676 -5.971 -8.247 1.00 49.22 162 MET A C 1
ATOM 1253 O O . MET A 1 162 ? 22.054 -7.033 -8.254 1.00 49.22 162 MET A O 1
ATOM 1257 N N . ARG A 1 163 ? 22.660 -5.198 -7.154 1.00 51.78 163 ARG A N 1
ATOM 1258 C CA . ARG A 1 163 ? 21.856 -5.441 -5.958 1.00 51.78 163 ARG A CA 1
ATOM 1259 C C . ARG A 1 163 ? 20.683 -4.470 -5.913 1.00 51.78 163 ARG A C 1
ATOM 1261 O O . ARG A 1 163 ? 20.841 -3.283 -6.161 1.00 51.78 163 ARG A O 1
ATOM 1268 N N . LEU A 1 164 ? 19.534 -5.044 -5.554 1.00 54.72 164 LEU A N 1
ATOM 1269 C CA . LEU A 1 164 ? 18.237 -4.415 -5.305 1.00 54.72 164 LEU A CA 1
ATOM 1270 C C . LEU A 1 164 ? 18.382 -2.987 -4.755 1.00 54.72 164 LEU A C 1
ATOM 1272 O O . LEU A 1 164 ? 18.878 -2.805 -3.641 1.00 54.72 164 LEU A O 1
ATOM 1276 N N . GLY A 1 165 ? 17.940 -1.996 -5.531 1.00 58.38 165 GLY A N 1
ATOM 1277 C CA . GLY A 1 165 ? 17.795 -0.631 -5.045 1.00 58.38 165 GLY A CA 1
ATOM 1278 C C . GLY A 1 165 ? 16.630 -0.560 -4.063 1.00 58.38 165 GLY A C 1
ATOM 1279 O O . GLY A 1 165 ? 15.543 -1.066 -4.341 1.00 58.38 165 GLY A O 1
ATOM 1280 N N . TYR A 1 166 ? 16.858 0.049 -2.905 1.00 63.19 166 TYR A N 1
ATOM 1281 C CA . TYR A 1 166 ? 15.795 0.448 -1.992 1.00 63.19 166 TYR A CA 1
ATOM 1282 C C . TYR A 1 166 ? 15.591 1.945 -2.170 1.00 63.19 166 TYR A C 1
ATOM 1284 O O . TYR A 1 166 ? 16.537 2.714 -2.021 1.00 63.19 166 TYR A O 1
ATOM 1292 N N . SER A 1 167 ? 14.374 2.349 -2.518 1.00 70.44 167 SER A N 1
ATOM 1293 C CA . SER A 1 167 ? 13.981 3.755 -2.506 1.00 70.44 167 SER A CA 1
ATOM 1294 C C . SER A 1 167 ? 13.130 4.025 -1.268 1.00 70.44 167 SER A C 1
ATOM 1296 O O . SER A 1 167 ? 12.435 3.136 -0.778 1.00 70.44 167 SER A O 1
ATOM 1298 N N . GLY A 1 168 ? 13.225 5.244 -0.747 1.00 79.25 168 GLY A N 1
ATOM 1299 C CA . GLY A 1 168 ? 12.290 5.804 0.220 1.00 79.25 168 GLY A CA 1
ATOM 1300 C C . GLY A 1 168 ? 11.587 6.980 -0.444 1.00 79.25 168 GLY A C 1
ATOM 1301 O O . GLY A 1 168 ? 12.234 7.754 -1.146 1.00 79.25 168 GLY A O 1
ATOM 1302 N N . LEU A 1 169 ? 10.276 7.100 -0.255 1.00 83.50 169 LEU A N 1
ATOM 1303 C CA . LEU A 1 169 ? 9.506 8.247 -0.723 1.00 83.50 169 LEU A CA 1
ATOM 1304 C C . LEU A 1 169 ? 8.722 8.827 0.448 1.00 83.50 169 LEU A C 1
ATOM 1306 O O . LEU A 1 169 ? 8.149 8.090 1.248 1.00 83.50 169 LEU A O 1
ATOM 1310 N N . VAL A 1 170 ? 8.689 10.152 0.514 1.00 85.19 170 VAL A N 1
ATOM 1311 C CA . VAL A 1 170 ? 7.860 10.925 1.435 1.00 85.19 170 VAL A CA 1
ATOM 1312 C C . VAL A 1 170 ? 7.207 12.046 0.639 1.00 85.19 170 VAL A C 1
ATOM 1314 O O . VAL A 1 170 ? 7.813 12.581 -0.290 1.00 85.19 170 VAL A O 1
ATOM 1317 N N . LEU A 1 171 ? 5.964 12.374 0.974 1.00 85.06 171 LEU A N 1
ATOM 1318 C CA . LEU A 1 171 ? 5.232 13.477 0.367 1.00 85.06 171 LEU A CA 1
ATOM 1319 C C . LEU A 1 171 ? 5.073 14.588 1.405 1.00 85.06 171 LEU A C 1
ATOM 1321 O O . LEU A 1 171 ? 4.514 14.350 2.474 1.00 85.06 171 LEU A O 1
ATOM 1325 N N . ASP A 1 172 ? 5.557 15.787 1.088 1.00 84.00 172 ASP A N 1
ATOM 1326 C CA . ASP A 1 172 ? 5.282 16.984 1.881 1.00 84.00 172 ASP A CA 1
ATOM 1327 C C . ASP A 1 172 ? 3.938 17.577 1.441 1.00 84.00 172 ASP A C 1
ATOM 1329 O O . ASP A 1 172 ? 3.841 18.233 0.405 1.00 84.00 172 ASP A O 1
ATOM 1333 N N . SER A 1 173 ? 2.885 17.320 2.219 1.00 69.75 173 SER A N 1
ATOM 1334 C CA . SER A 1 173 ? 1.546 17.863 1.968 1.00 69.75 173 SER A CA 1
ATOM 1335 C C . SER A 1 173 ? 1.346 19.278 2.525 1.00 69.75 173 SER A C 1
ATOM 1337 O O . SER A 1 173 ? 0.257 19.824 2.384 1.00 69.75 173 SER A O 1
ATOM 1339 N N . SER A 1 174 ? 2.348 19.863 3.195 1.00 71.50 174 SER A N 1
ATOM 1340 C CA . SER A 1 174 ? 2.239 21.184 3.834 1.00 71.50 174 SER A CA 1
ATOM 1341 C C . SER A 1 174 ? 2.492 22.350 2.874 1.00 71.50 174 SER A C 1
ATOM 1343 O O . SER A 1 174 ? 2.129 23.486 3.170 1.00 71.50 174 SER A O 1
ATOM 1345 N N . ARG A 1 175 ? 3.085 22.072 1.709 1.00 58.88 175 ARG A N 1
ATOM 1346 C CA . ARG A 1 175 ? 3.405 23.054 0.667 1.00 58.88 175 ARG A CA 1
ATOM 1347 C C . ARG A 1 175 ? 2.485 22.876 -0.537 1.00 58.88 175 ARG A C 1
ATOM 1349 O O . ARG A 1 175 ? 2.922 22.476 -1.613 1.00 58.88 175 ARG A O 1
ATOM 1356 N N . SER A 1 176 ? 1.197 23.145 -0.358 1.00 55.28 176 SER A N 1
ATOM 1357 C CA . SER A 1 176 ? 0.317 23.430 -1.492 1.00 55.28 176 SER A CA 1
ATOM 1358 C C . SER A 1 176 ? 0.637 24.843 -1.993 1.00 55.28 176 SER A C 1
ATOM 1360 O O . SER A 1 176 ? 0.242 25.810 -1.344 1.00 55.28 176 SER A O 1
ATOM 1362 N N . ASN A 1 177 ? 1.403 24.952 -3.082 1.00 46.25 177 ASN A N 1
ATOM 1363 C CA . ASN A 1 177 ? 1.462 26.180 -3.887 1.00 46.25 177 ASN A CA 1
ATOM 1364 C C . ASN A 1 177 ? 0.190 26.306 -4.726 1.00 46.25 177 ASN A C 1
ATOM 1366 O O . ASN A 1 177 ? -0.240 25.260 -5.267 1.00 46.25 177 ASN A O 1
#

Secondary structure (DSSP, 8-state):
-EEEEE-TTSEEEEEETTT--EEEEEE--SS-EEEEEEETTEEEEEEEEETTS-EEEEETTSPPBTTBB--SEEETTTTPPPPSSPPP---------TTPPPS--STT-EEEEEEEETTEEEEEESSS-EEEEEETTS---TTSSS---SEEEE------SSS-PPP------S---

Sequence (177 aa):
PQLVTAAGDQMARLWDVKSGELLGSFKGHLCSLKSVAFAPGEKAVFCTGGRDGNIMVWDIRCSQKDGFYKQVKQISGAHNKAESHPPPKWKKRRSSIRGMAPSVDTQQSVTVVLFRDQHTLISSGAVDGVIKTWDLRKSYSPCRHDPVPLQTYPYSGTCTRMRLGYSGLVLDSSRSN

Foldseek 3Di:
DWDWDFFQVQKIWIADPVVRDTPAIAHDGPGGWQEKEAAPPQNQKIWTWGLQLKIFIFGNVDDADPRHGYGPAIQHNQQADDDPDDDPPDDDDDDDDDPDDDDDRLRRGWNYWYAPHPQKIWTDGQPSQKIFIAGNVDHNDPPDDHDDGPDIDGHPPPDPDPDTDHDDDDDDPPDDD

Organism: NCBI:txid704102